Protein AF-A0A967Q7H3-F1 (afdb_monomer)

Mean predicted aligned error: 10.88 Å

Structure (mmCIF, N/CA/C/O backbone):
data_AF-A0A967Q7H3-F1
#
_entry.id   AF-A0A967Q7H3-F1
#
loop_
_atom_site.group_PDB
_atom_site.id
_atom_site.type_symbol
_atom_site.label_atom_id
_atom_site.label_alt_id
_atom_site.label_comp_id
_atom_site.label_asym_id
_atom_site.label_entity_id
_atom_site.label_seq_id
_atom_site.pdbx_PDB_ins_code
_atom_site.Cartn_x
_atom_site.Cartn_y
_atom_si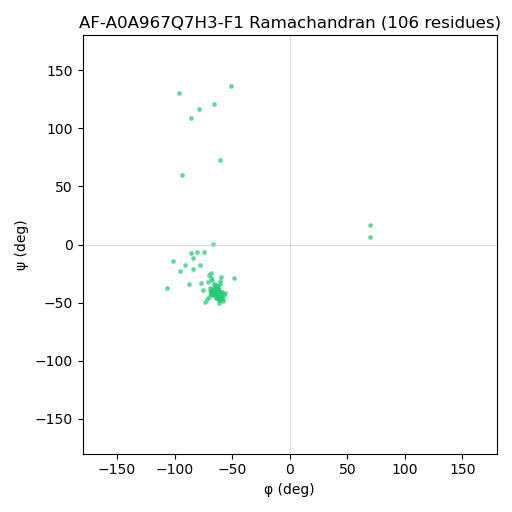te.Cartn_z
_atom_site.occupancy
_atom_site.B_iso_or_equiv
_atom_site.auth_seq_id
_atom_site.auth_comp_id
_atom_site.auth_asym_id
_atom_site.auth_atom_id
_atom_site.pdbx_PDB_model_num
ATOM 1 N N . TYR A 1 1 ? -19.308 -6.587 5.147 1.00 49.44 1 TYR A N 1
ATOM 2 C CA . TYR A 1 1 ? -18.570 -7.063 3.959 1.00 49.44 1 TYR A CA 1
ATOM 3 C C . TYR A 1 1 ? -19.227 -6.717 2.619 1.00 49.44 1 TYR A C 1
ATOM 5 O O . TYR A 1 1 ? -18.498 -6.640 1.646 1.00 49.44 1 TYR A O 1
ATOM 13 N N . LEU A 1 2 ? -20.539 -6.430 2.539 1.00 56.06 2 LEU A N 1
ATOM 14 C CA . LEU A 1 2 ? -21.186 -5.984 1.286 1.00 56.06 2 LEU A CA 1
ATOM 15 C C . LEU A 1 2 ? -20.918 -4.506 0.926 1.00 56.06 2 LEU A C 1
ATOM 17 O O . LEU A 1 2 ? -20.819 -4.150 -0.239 1.00 56.06 2 LEU A O 1
ATOM 21 N N . LEU A 1 3 ? -20.781 -3.647 1.940 1.00 61.41 3 LEU A N 1
ATOM 22 C CA . LEU A 1 3 ? -20.660 -2.189 1.795 1.00 61.41 3 LEU A CA 1
ATOM 23 C C . LEU A 1 3 ? -19.484 -1.734 0.894 1.00 61.41 3 LEU A C 1
ATOM 25 O O . LEU A 1 3 ? -19.709 -0.898 0.024 1.00 61.41 3 LEU A O 1
ATOM 29 N N . PRO A 1 4 ? -18.267 -2.313 1.000 1.00 55.62 4 PRO A N 1
ATOM 30 C CA . PRO A 1 4 ? -17.151 -1.975 0.110 1.00 55.62 4 PRO A CA 1
ATOM 31 C C . PRO A 1 4 ? -17.405 -2.368 -1.350 1.00 55.62 4 PRO A C 1
ATOM 33 O O . PRO A 1 4 ? -16.995 -1.652 -2.255 1.00 55.62 4 PRO A O 1
ATOM 36 N N . ILE A 1 5 ? -18.106 -3.485 -1.577 1.00 64.44 5 ILE A N 1
ATOM 37 C CA . ILE A 1 5 ? -18.454 -3.976 -2.916 1.00 64.44 5 ILE A CA 1
ATOM 38 C C . ILE A 1 5 ? -19.450 -3.015 -3.571 1.00 64.44 5 ILE A C 1
ATOM 40 O O . ILE A 1 5 ? -19.268 -2.637 -4.721 1.00 64.44 5 ILE A O 1
ATOM 44 N N . VAL A 1 6 ? -20.454 -2.552 -2.820 1.00 67.38 6 VAL A N 1
ATOM 45 C CA . VAL A 1 6 ? -21.443 -1.577 -3.307 1.00 67.38 6 VAL A CA 1
ATOM 46 C C . VAL A 1 6 ? -20.791 -0.228 -3.636 1.00 67.38 6 VAL A C 1
ATOM 48 O O . VAL A 1 6 ? -21.105 0.345 -4.673 1.00 67.38 6 VAL A O 1
ATOM 51 N N . VAL A 1 7 ? -19.844 0.254 -2.822 1.00 60.97 7 VAL A N 1
ATOM 52 C CA . VAL A 1 7 ? -19.104 1.505 -3.098 1.00 60.97 7 VAL A CA 1
ATOM 53 C C . VAL A 1 7 ? -18.180 1.368 -4.313 1.00 60.97 7 VAL A C 1
ATOM 55 O O . VAL A 1 7 ? -18.160 2.256 -5.159 1.00 60.97 7 VAL A O 1
ATOM 58 N N . LEU A 1 8 ? -17.457 0.250 -4.446 1.00 62.62 8 LEU A N 1
ATOM 59 C CA . LEU A 1 8 ? -16.620 -0.036 -5.620 1.00 62.62 8 LEU A CA 1
ATOM 60 C C . LEU A 1 8 ? -17.443 -0.050 -6.911 1.00 62.62 8 LEU A C 1
ATOM 62 O O . LEU A 1 8 ? -17.063 0.578 -7.896 1.00 62.62 8 LEU A O 1
ATOM 66 N N . ILE A 1 9 ? -18.590 -0.731 -6.880 1.00 64.56 9 ILE A N 1
ATOM 67 C CA . ILE A 1 9 ? -19.542 -0.801 -7.990 1.00 64.56 9 ILE A CA 1
ATOM 68 C C . ILE A 1 9 ? -20.102 0.598 -8.287 1.00 64.56 9 ILE A C 1
ATOM 70 O O . ILE A 1 9 ? -20.113 0.995 -9.445 1.00 64.56 9 ILE A O 1
ATOM 74 N N . TRP A 1 10 ? -20.475 1.395 -7.281 1.00 65.19 10 TRP A N 1
ATOM 75 C CA . TRP A 1 10 ? -20.992 2.757 -7.482 1.00 65.19 10 TRP A CA 1
ATOM 76 C C . TRP A 1 10 ? -19.942 3.756 -7.992 1.00 65.19 10 TRP A C 1
ATOM 78 O O . TRP A 1 10 ? -20.289 4.695 -8.697 1.00 65.19 10 TRP A O 1
ATOM 88 N N . CYS A 1 11 ? -18.657 3.575 -7.686 1.00 57.78 11 CYS A N 1
ATOM 89 C CA . CYS A 1 11 ? -17.594 4.403 -8.267 1.00 57.78 11 CYS A CA 1
ATOM 90 C C . CYS A 1 11 ? -17.223 4.003 -9.708 1.00 57.78 11 CYS A C 1
ATOM 92 O O . CYS A 1 11 ? -16.586 4.800 -10.394 1.00 57.78 11 CYS A O 1
ATOM 94 N N . ILE A 1 12 ? -17.578 2.796 -10.168 1.00 56.16 12 ILE A N 1
ATOM 95 C CA . ILE A 1 12 ? -17.201 2.264 -11.494 1.00 56.16 12 ILE A CA 1
ATOM 96 C C . ILE A 1 12 ? -18.365 2.227 -12.497 1.00 56.16 12 ILE A C 1
ATOM 98 O O . ILE A 1 12 ? -18.139 2.467 -13.678 1.00 56.16 12 ILE A O 1
ATOM 102 N N . LEU A 1 13 ? -19.589 1.912 -12.067 1.00 60.69 13 LEU A N 1
ATOM 103 C CA . LEU A 1 13 ? -20.726 1.643 -12.962 1.00 60.69 13 LEU A CA 1
ATOM 104 C C . LEU A 1 13 ? -21.572 2.851 -13.412 1.00 60.69 13 LEU A C 1
ATOM 106 O O . LEU A 1 13 ? -22.065 2.785 -14.536 1.00 60.69 13 LEU A O 1
ATOM 110 N N . PRO A 1 14 ? -21.798 3.920 -12.623 1.00 53.72 14 PRO A N 1
ATOM 111 C CA . PRO A 1 14 ? -22.752 4.961 -13.004 1.00 53.72 14 PRO A CA 1
ATOM 112 C C . PRO A 1 14 ? -22.137 6.240 -13.583 1.00 53.72 14 PRO A C 1
ATOM 114 O O . PRO A 1 14 ? -22.896 7.031 -14.132 1.00 53.72 14 PRO A O 1
ATOM 117 N N . THR A 1 15 ? -20.827 6.495 -13.468 1.00 54.47 15 THR A N 1
ATOM 118 C CA . THR A 1 15 ? -20.262 7.795 -13.879 1.00 54.47 15 THR A CA 1
ATOM 119 C C . THR A 1 15 ? -19.932 7.794 -15.380 1.00 54.47 15 THR A C 1
ATOM 121 O O . THR A 1 15 ? -18.979 7.128 -15.781 1.00 54.47 15 THR A O 1
ATOM 124 N N . PRO A 1 16 ? -20.676 8.525 -16.236 1.00 52.16 16 PRO A N 1
ATOM 125 C CA . PRO A 1 16 ? -20.481 8.534 -17.693 1.00 52.16 16 PRO A CA 1
ATOM 126 C C . PRO A 1 16 ? -19.238 9.326 -18.127 1.00 52.16 16 PRO A C 1
ATOM 128 O O . PRO A 1 16 ? -18.874 9.337 -19.301 1.00 52.16 16 PRO A O 1
ATOM 131 N N . GLU A 1 17 ? -18.580 9.999 -17.185 1.00 52.25 17 GLU A N 1
ATOM 132 C CA . GLU A 1 17 ? -17.320 10.696 -17.393 1.00 52.25 17 GLU A CA 1
ATOM 133 C C . GLU A 1 17 ? -16.181 9.775 -16.966 1.00 52.25 17 GLU A C 1
ATOM 135 O O . GLU A 1 17 ? -16.223 9.194 -15.883 1.00 52.25 17 GLU A O 1
ATOM 140 N N . ARG A 1 18 ? -15.173 9.614 -17.830 1.00 54.47 18 ARG A N 1
ATOM 141 C CA . ARG A 1 18 ? -14.001 8.744 -17.639 1.00 54.47 18 ARG A CA 1
ATOM 142 C C . ARG A 1 18 ? -13.177 9.135 -16.402 1.00 54.47 18 ARG A C 1
ATOM 144 O O . ARG A 1 18 ? -12.074 9.663 -16.530 1.00 54.47 18 ARG A O 1
ATOM 151 N N . LEU A 1 19 ? -13.668 8.869 -15.198 1.00 53.88 19 LEU A N 1
ATOM 152 C CA . LEU A 1 19 ? -12.850 8.954 -13.999 1.00 53.88 19 LEU A CA 1
ATOM 153 C C . LEU A 1 19 ? -11.781 7.867 -14.104 1.00 53.88 19 LEU A C 1
ATOM 155 O O . LEU A 1 19 ? -12.077 6.687 -14.286 1.00 53.88 19 LEU A O 1
ATOM 159 N N . SER A 1 20 ? -10.522 8.300 -14.074 1.00 64.81 20 SER A N 1
ATOM 160 C CA . SER A 1 20 ? -9.360 7.422 -14.182 1.00 64.81 20 SER A CA 1
ATOM 161 C C . SER A 1 20 ? -9.480 6.263 -13.182 1.00 64.81 20 SER A C 1
ATOM 163 O O . SER A 1 20 ? -9.793 6.519 -12.016 1.00 64.81 20 SER A O 1
ATOM 165 N N . PRO A 1 21 ? -9.174 5.012 -13.578 1.00 68.38 21 PRO A N 1
ATOM 166 C CA . PRO A 1 21 ? -9.172 3.853 -12.679 1.00 68.38 21 PRO A CA 1
ATOM 167 C C . PRO A 1 21 ? -8.416 4.093 -11.360 1.00 68.38 21 PRO A C 1
ATOM 169 O O . PRO A 1 21 ? -8.771 3.537 -10.321 1.00 68.38 21 PRO A O 1
ATOM 172 N N . ALA A 1 22 ? -7.406 4.971 -11.384 1.00 72.56 22 ALA A N 1
ATOM 173 C CA . ALA A 1 22 ? -6.640 5.376 -10.211 1.00 72.56 22 ALA A CA 1
ATOM 174 C C . ALA A 1 22 ? -7.475 6.134 -9.156 1.00 72.56 22 ALA A C 1
ATOM 176 O O . ALA A 1 22 ? -7.302 5.902 -7.960 1.00 72.56 22 ALA A O 1
ATOM 177 N N . LEU A 1 23 ? -8.403 7.005 -9.575 1.00 75.44 23 LEU A N 1
ATOM 178 C CA . LEU A 1 23 ? -9.274 7.758 -8.660 1.00 75.44 23 LEU A CA 1
ATOM 179 C C . LEU A 1 23 ? -10.255 6.832 -7.931 1.00 75.44 23 LEU A C 1
ATOM 181 O O . LEU A 1 23 ? -10.478 6.995 -6.732 1.00 75.44 23 LEU A O 1
ATOM 185 N N . SER A 1 24 ? -10.790 5.824 -8.620 1.00 74.75 24 SER A N 1
ATOM 186 C CA . SER A 1 24 ? -11.698 4.842 -8.016 1.00 74.75 24 SER A CA 1
ATOM 187 C C . SER A 1 24 ? -10.984 3.950 -6.997 1.00 74.75 24 SER A C 1
ATOM 189 O O . SER A 1 24 ? -11.526 3.690 -5.922 1.00 74.75 24 SER A O 1
ATOM 191 N N . ALA A 1 25 ? -9.745 3.535 -7.286 1.00 77.81 25 ALA A N 1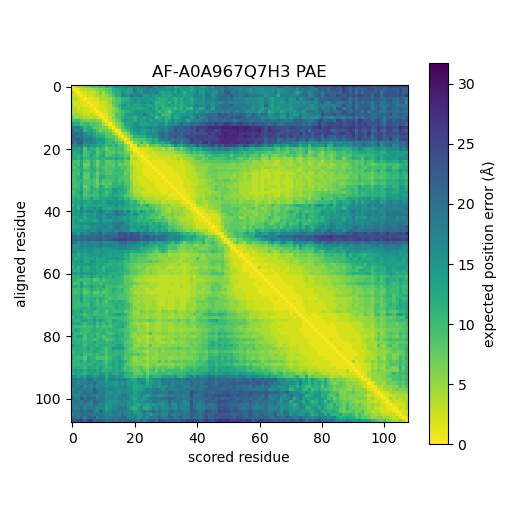
ATOM 192 C CA . ALA A 1 25 ? -8.926 2.774 -6.342 1.00 77.81 25 ALA A CA 1
ATOM 193 C C . ALA A 1 25 ? -8.610 3.579 -5.066 1.00 77.81 25 ALA A C 1
ATOM 195 O O . ALA A 1 25 ? -8.700 3.041 -3.960 1.00 77.81 25 ALA A O 1
ATOM 196 N N . PHE A 1 26 ? -8.308 4.875 -5.205 1.00 78.88 26 PHE A N 1
ATOM 197 C CA . PHE A 1 26 ? -8.072 5.770 -4.069 1.00 78.88 26 PHE A CA 1
ATOM 198 C C . PHE A 1 26 ? -9.306 5.894 -3.162 1.00 78.88 26 PHE A C 1
ATOM 200 O O . PHE A 1 26 ? -9.212 5.679 -1.950 1.00 78.88 26 PHE A O 1
ATOM 207 N N . TRP A 1 27 ? -10.478 6.179 -3.739 1.00 77.06 27 TRP A N 1
ATOM 208 C CA . TRP A 1 27 ? -11.720 6.290 -2.969 1.00 77.06 27 TRP A CA 1
ATOM 209 C C . TRP A 1 27 ? -12.107 4.972 -2.295 1.00 77.06 27 TRP A C 1
ATOM 211 O O . TRP A 1 27 ? -12.494 4.974 -1.126 1.00 77.06 27 TRP A O 1
ATOM 221 N N . ALA A 1 28 ? -11.940 3.837 -2.975 1.00 77.81 28 ALA A N 1
ATOM 222 C CA . ALA A 1 28 ? -12.197 2.527 -2.385 1.00 77.81 28 ALA A CA 1
ATOM 223 C C . ALA A 1 28 ? -11.291 2.235 -1.175 1.00 77.81 28 ALA A C 1
ATOM 225 O O . ALA A 1 28 ? -11.779 1.750 -0.151 1.00 77.81 28 ALA A O 1
ATOM 226 N N . ALA A 1 29 ? -9.998 2.571 -1.252 1.00 82.12 29 ALA A N 1
ATOM 227 C CA . ALA A 1 29 ? -9.057 2.410 -0.141 1.00 82.12 29 ALA A CA 1
ATOM 228 C C . ALA A 1 29 ? -9.399 3.320 1.054 1.00 82.12 29 ALA A C 1
ATOM 230 O O . ALA A 1 29 ? -9.354 2.875 2.207 1.00 82.12 29 ALA A O 1
ATOM 231 N N . MET A 1 30 ? -9.805 4.567 0.789 1.00 82.81 30 MET A N 1
ATOM 232 C CA . MET A 1 30 ? -10.302 5.502 1.807 1.00 82.81 30 MET A CA 1
ATOM 233 C C . MET A 1 30 ? -11.548 4.958 2.516 1.00 82.81 30 MET A C 1
ATOM 235 O O . MET A 1 30 ? -11.591 4.910 3.747 1.00 82.81 30 MET A O 1
ATOM 239 N N . PHE A 1 31 ? -12.535 4.468 1.761 1.00 80.12 31 PHE A N 1
ATOM 240 C CA . PHE A 1 31 ? -13.736 3.855 2.333 1.00 80.12 31 PHE A CA 1
ATOM 241 C C . PHE A 1 31 ? -13.426 2.578 3.118 1.00 80.12 31 PHE A C 1
ATOM 243 O O . PHE A 1 31 ? -13.970 2.389 4.206 1.00 80.12 31 PHE A O 1
ATOM 250 N N . MET A 1 32 ? -12.538 1.710 2.620 1.00 78.31 32 MET A N 1
ATOM 251 C CA . MET A 1 32 ? -12.106 0.525 3.368 1.00 78.31 32 MET A CA 1
ATOM 252 C C . MET A 1 32 ? -11.415 0.894 4.681 1.00 78.31 32 MET A C 1
ATOM 254 O O . MET A 1 32 ? -11.691 0.264 5.701 1.00 78.31 32 MET A O 1
ATOM 258 N N . SER A 1 33 ? -10.576 1.930 4.676 1.00 83.50 33 SER A N 1
ATOM 259 C CA . SER A 1 33 ? -9.909 2.424 5.885 1.00 83.50 33 SER A CA 1
ATOM 260 C C . SER A 1 33 ? -10.920 2.953 6.902 1.00 83.50 33 SER A C 1
ATOM 262 O O . SER A 1 33 ? -10.890 2.561 8.067 1.00 83.50 33 SER A O 1
ATOM 264 N N . PHE A 1 34 ? -11.884 3.760 6.452 1.00 82.81 34 PHE A N 1
ATOM 265 C CA . PHE A 1 34 ? -12.964 4.266 7.299 1.00 82.81 34 PHE A CA 1
ATOM 266 C C . PHE A 1 34 ? -13.819 3.138 7.895 1.00 82.81 34 PHE A C 1
ATOM 268 O O . PHE A 1 34 ? -14.127 3.132 9.089 1.00 82.81 34 PHE A O 1
ATOM 275 N N . VAL A 1 35 ? -14.172 2.144 7.080 1.00 79.69 35 VAL A N 1
ATOM 276 C CA . VAL A 1 35 ? -14.936 0.977 7.527 1.00 79.69 35 VAL A CA 1
ATOM 277 C C . VAL A 1 35 ? -14.142 0.155 8.545 1.00 79.69 35 VAL A C 1
ATOM 279 O O . VAL A 1 35 ? -14.711 -0.221 9.565 1.00 79.69 35 VAL A O 1
ATOM 282 N N . ALA A 1 36 ? -12.853 -0.101 8.317 1.00 80.19 36 ALA A N 1
ATOM 283 C CA . ALA A 1 36 ? -12.010 -0.844 9.256 1.00 80.19 36 ALA A CA 1
ATOM 284 C C . ALA A 1 36 ? -11.931 -0.157 10.633 1.00 80.19 36 ALA A C 1
ATOM 286 O O . ALA A 1 36 ? -12.093 -0.817 11.657 1.00 80.19 36 ALA A O 1
ATOM 287 N N . LEU A 1 37 ? -11.791 1.173 10.653 1.00 77.88 37 LEU A N 1
ATOM 288 C CA . LEU A 1 37 ? -11.796 1.981 11.879 1.00 77.88 37 LEU A CA 1
ATOM 289 C C . LEU A 1 37 ? -13.155 1.969 12.601 1.00 77.88 37 LEU A C 1
ATOM 291 O O . LEU A 1 37 ? -13.209 1.996 13.828 1.00 77.88 37 LEU A O 1
ATOM 295 N N . THR A 1 38 ? -14.259 1.901 11.854 1.00 73.69 38 THR A N 1
ATOM 296 C CA . THR A 1 38 ? -15.621 2.017 12.409 1.00 73.69 38 THR A CA 1
ATOM 297 C C . THR A 1 38 ? -16.237 0.661 12.800 1.00 73.69 38 THR A C 1
ATOM 299 O O . THR A 1 38 ? -17.190 0.607 13.578 1.00 73.69 38 THR A O 1
ATOM 302 N N . GLN A 1 39 ? -15.704 -0.461 12.303 1.00 70.50 39 GLN A N 1
ATOM 303 C CA . GLN A 1 39 ? -16.275 -1.802 12.511 1.00 70.50 39 GLN A CA 1
ATOM 304 C C . GLN A 1 39 ? -16.329 -2.246 13.980 1.00 70.50 39 GLN A C 1
ATOM 306 O O . GLN A 1 39 ? -17.328 -2.831 14.402 1.00 70.50 39 GLN A O 1
ATOM 311 N N . HIS A 1 40 ? -15.272 -1.986 14.747 1.00 71.19 40 HIS A N 1
A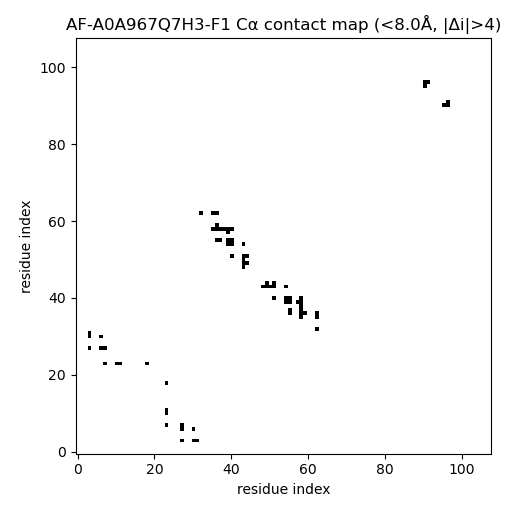TOM 312 C CA . HIS A 1 40 ? -15.190 -2.333 16.170 1.00 71.19 40 HIS A CA 1
ATOM 313 C C . HIS A 1 40 ? -16.050 -1.447 17.076 1.00 71.19 40 HIS A C 1
ATOM 315 O O . HIS A 1 40 ? -16.847 -2.006 17.832 1.00 71.19 40 HIS A O 1
ATOM 321 N N . PRO A 1 41 ? -16.004 -0.101 16.981 1.00 64.38 41 PRO A N 1
ATOM 322 C CA . PRO A 1 41 ? -16.852 0.749 17.816 1.00 64.38 41 PRO A CA 1
ATOM 323 C C . PRO A 1 41 ? -18.348 0.545 17.538 1.00 64.38 41 PRO A C 1
ATOM 325 O O . PRO A 1 41 ? -19.144 0.558 18.474 1.00 64.38 41 PRO A O 1
ATOM 328 N N . LEU A 1 42 ? -18.745 0.277 16.286 1.00 68.25 42 LEU A N 1
ATOM 329 C CA . LEU A 1 42 ? -20.148 0.012 15.951 1.00 68.25 42 LEU A CA 1
ATOM 330 C C . LEU A 1 42 ? -20.638 -1.335 16.513 1.00 68.25 42 LEU A C 1
ATOM 332 O O . LEU A 1 42 ? -21.771 -1.429 16.982 1.00 68.25 42 LEU A O 1
ATOM 336 N N . LYS A 1 43 ? -19.785 -2.371 16.517 1.00 67.81 43 LYS A N 1
ATOM 337 C CA . LYS A 1 43 ? -20.098 -3.657 17.166 1.00 67.81 43 LYS A CA 1
ATOM 338 C C . LYS A 1 43 ? -20.178 -3.533 18.687 1.00 67.81 43 LYS A C 1
ATOM 340 O O . LYS A 1 43 ? -21.072 -4.141 19.266 1.00 67.81 43 LYS A O 1
ATOM 345 N N . ALA A 1 44 ? -19.294 -2.755 19.312 1.00 67.50 44 ALA A N 1
ATOM 346 C CA . ALA A 1 44 ? -19.319 -2.508 20.756 1.00 67.50 44 ALA A CA 1
ATOM 347 C C . ALA A 1 44 ? -20.607 -1.780 21.184 1.00 67.50 44 ALA A C 1
ATOM 349 O O . ALA A 1 44 ? -21.275 -2.206 22.125 1.00 67.50 44 ALA A O 1
ATOM 350 N N . LEU A 1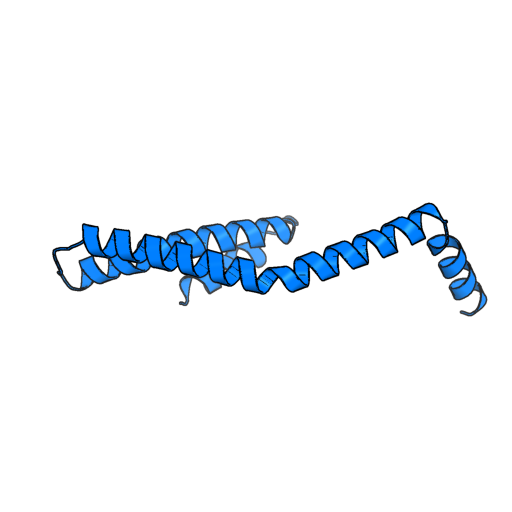 45 ? -21.028 -0.766 20.413 1.00 66.50 45 LEU A N 1
ATOM 351 C CA . LEU A 1 45 ? -22.310 -0.069 20.595 1.00 66.50 45 LEU A CA 1
ATOM 352 C C . LEU A 1 45 ? -23.519 -1.005 20.455 1.00 66.50 45 LEU A C 1
ATOM 354 O O . LEU A 1 45 ? -24.427 -0.954 21.278 1.00 66.50 45 LEU A O 1
ATOM 358 N N . LEU A 1 46 ? -23.526 -1.884 19.446 1.00 65.50 46 LEU A N 1
ATOM 359 C CA . LEU A 1 46 ? -24.607 -2.856 19.229 1.00 65.50 46 LEU A CA 1
ATOM 360 C C . LEU A 1 46 ? -24.641 -3.977 20.282 1.00 65.50 46 LEU A C 1
ATOM 362 O O . LEU A 1 46 ? -25.703 -4.549 20.518 1.00 65.50 46 LEU A O 1
ATOM 366 N N . ARG A 1 47 ? -23.502 -4.298 20.911 1.00 70.94 47 ARG A N 1
ATOM 367 C CA . ARG A 1 47 ? -23.414 -5.258 22.026 1.00 70.94 47 ARG A CA 1
ATOM 368 C C . ARG A 1 47 ? -23.736 -4.653 23.393 1.00 70.94 47 ARG A C 1
ATOM 370 O O . ARG A 1 47 ? -23.909 -5.413 24.339 1.00 70.94 47 ARG A O 1
ATOM 377 N N . GLY A 1 48 ? -23.829 -3.327 23.506 1.00 64.44 48 GLY A N 1
ATOM 378 C CA . GLY A 1 48 ? -24.044 -2.650 24.787 1.00 64.44 48 GLY A CA 1
ATOM 379 C C . GLY A 1 48 ? -22.840 -2.722 25.735 1.00 64.44 48 GLY A C 1
ATOM 380 O O . GLY A 1 48 ? -22.990 -2.483 26.931 1.00 64.44 48 GLY A O 1
ATOM 381 N N . GLU A 1 49 ? -21.648 -3.048 25.225 1.00 61.53 49 GLU A N 1
ATOM 382 C CA . GLU A 1 49 ? -20.409 -3.038 26.005 1.00 61.53 49 GLU A CA 1
ATOM 383 C C . GLU A 1 49 ? -19.928 -1.584 26.136 1.00 61.53 49 GLU A C 1
ATOM 385 O O . GLU A 1 49 ? -19.623 -0.919 25.147 1.00 61.53 49 GLU A O 1
ATOM 390 N N . GLY A 1 50 ? -19.880 -1.063 27.365 1.00 61.31 50 GLY A N 1
ATOM 391 C CA . GLY A 1 50 ? -19.547 0.340 27.657 1.00 61.31 50 GLY A CA 1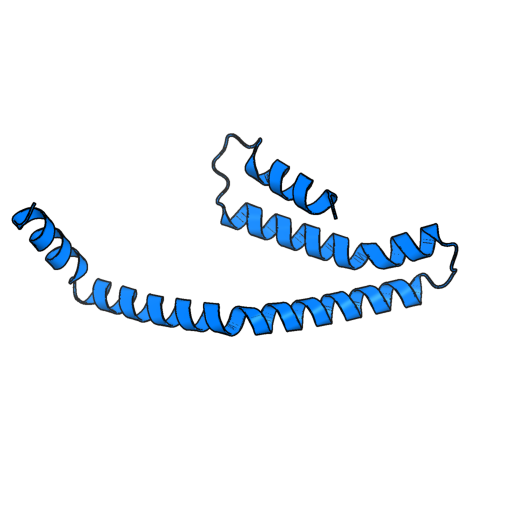
ATOM 392 C C . GLY A 1 50 ? -18.104 0.762 27.341 1.00 61.31 50 GLY A C 1
ATOM 393 O O . GLY A 1 50 ? -17.759 1.925 27.549 1.00 61.31 50 GLY A O 1
ATOM 394 N N . ASP A 1 51 ? -17.259 -0.138 26.829 1.00 71.31 51 ASP A N 1
ATOM 395 C CA . ASP A 1 51 ? -15.856 0.143 26.507 1.00 71.31 51 ASP A CA 1
ATOM 396 C C . ASP A 1 51 ? -15.649 0.566 25.041 1.00 71.31 51 ASP A C 1
ATOM 398 O O . ASP A 1 51 ? -14.915 -0.033 24.252 1.00 71.31 51 ASP A O 1
ATOM 402 N N . LEU A 1 52 ? -16.310 1.663 24.669 1.00 69.62 52 LEU A N 1
ATOM 403 C CA . LEU A 1 52 ? -16.153 2.299 23.357 1.00 69.62 52 LEU A CA 1
ATOM 404 C C . LEU A 1 52 ? -14.715 2.768 23.095 1.00 69.62 52 LEU A C 1
ATOM 406 O O . LEU A 1 52 ? -14.264 2.779 21.948 1.00 69.62 52 LEU A O 1
ATOM 410 N N . ARG A 1 53 ? -13.986 3.152 24.152 1.00 74.38 53 ARG A N 1
ATOM 411 C CA . ARG A 1 53 ? -12.588 3.587 24.045 1.00 74.38 53 ARG A CA 1
ATOM 412 C C . ARG A 1 53 ? -11.658 2.414 23.746 1.00 74.38 53 ARG A C 1
ATOM 414 O O . ARG A 1 53 ? -10.846 2.543 22.829 1.00 74.38 53 ARG A O 1
ATOM 421 N N . GLY A 1 54 ? -11.788 1.292 24.454 1.00 77.62 54 GLY A N 1
ATOM 422 C CA . GLY A 1 54 ? -11.003 0.085 24.188 1.00 77.62 54 GLY A CA 1
ATOM 423 C C . GLY A 1 54 ? -11.233 -0.451 22.776 1.00 77.62 54 GLY A C 1
ATOM 424 O O . GLY A 1 54 ? -10.270 -0.694 22.046 1.00 77.62 54 GLY A O 1
ATOM 425 N N . ALA A 1 55 ? -12.494 -0.503 22.334 1.00 75.69 55 ALA A N 1
ATOM 426 C CA . ALA A 1 55 ? -12.850 -0.943 20.984 1.00 75.69 55 ALA A CA 1
ATOM 427 C C . ALA A 1 55 ? -12.272 -0.040 19.875 1.00 75.69 55 ALA A C 1
ATOM 429 O O . ALA A 1 55 ? -11.862 -0.531 18.821 1.00 75.69 55 ALA A O 1
ATOM 430 N N . PHE A 1 56 ? -12.201 1.278 20.100 1.00 77.31 56 PHE A N 1
ATOM 431 C CA . PHE A 1 56 ? -11.597 2.205 19.138 1.00 77.31 56 PHE A CA 1
ATOM 432 C C . PHE A 1 56 ? -10.074 2.035 19.049 1.00 77.31 56 PHE A C 1
ATOM 434 O O . PHE A 1 56 ? -9.528 1.954 17.949 1.00 77.31 56 PHE A O 1
ATOM 441 N N . VAL A 1 57 ? -9.383 1.927 20.190 1.00 80.81 57 VAL A N 1
ATOM 442 C CA . VAL A 1 57 ? -7.925 1.703 20.225 1.00 80.81 57 VAL A CA 1
ATOM 443 C C . VAL A 1 57 ? -7.564 0.365 19.579 1.00 80.81 57 VAL A C 1
ATOM 445 O O . VAL A 1 57 ? -6.618 0.300 18.792 1.00 80.81 57 VAL A O 1
ATOM 448 N N . GLN A 1 58 ? -8.352 -0.679 19.843 1.00 82.19 58 GLN A N 1
ATOM 449 C CA . GLN A 1 58 ? -8.190 -1.975 19.192 1.00 82.19 58 GLN A CA 1
ATOM 450 C C . GLN A 1 58 ? -8.386 -1.869 17.673 1.00 82.19 58 GLN A C 1
ATOM 452 O O . GLN A 1 58 ? -7.545 -2.352 16.917 1.00 82.19 58 GLN A O 1
ATOM 457 N N . GLY A 1 59 ? -9.435 -1.177 17.215 1.00 81.94 59 GLY A N 1
ATOM 458 C CA . GLY A 1 59 ? -9.685 -0.974 15.787 1.00 81.94 59 GLY A CA 1
ATOM 459 C C . GLY A 1 59 ? -8.554 -0.234 15.066 1.00 81.94 59 GLY A C 1
ATOM 460 O O . GLY A 1 59 ? -8.158 -0.637 13.972 1.00 81.94 59 GLY A O 1
ATOM 461 N N . VAL A 1 60 ? -7.971 0.795 15.691 1.00 83.88 60 VAL A N 1
ATOM 462 C CA . VAL A 1 60 ? -6.794 1.504 15.151 1.00 83.88 60 VAL A CA 1
ATOM 463 C C . VAL A 1 60 ? -5.565 0.587 15.104 1.00 83.88 60 VAL A C 1
ATOM 465 O O . VAL A 1 60 ? -4.836 0.587 14.109 1.00 83.88 60 VAL A O 1
ATOM 468 N N . GLY A 1 61 ? -5.337 -0.215 16.149 1.00 86.69 61 GLY A N 1
ATOM 469 C CA . GLY A 1 61 ? -4.222 -1.166 16.208 1.00 86.69 61 GLY A CA 1
ATOM 470 C C . GLY A 1 61 ? -4.308 -2.257 15.136 1.00 86.69 61 GLY A C 1
ATOM 471 O O . GLY A 1 61 ? -3.313 -2.565 14.472 1.00 86.69 61 GLY A O 1
ATOM 472 N N . GLU A 1 62 ? -5.505 -2.796 14.913 1.00 86.62 62 GLU A N 1
ATOM 473 C CA . GLU A 1 62 ? -5.766 -3.783 13.863 1.00 86.62 62 GLU A CA 1
ATOM 474 C C . GLU A 1 62 ? -5.651 -3.174 12.462 1.00 86.62 62 GLU A C 1
ATOM 476 O O . GLU A 1 62 ? -5.029 -3.777 11.586 1.00 86.62 62 GLU A O 1
ATOM 481 N N . TRP A 1 63 ? -6.164 -1.958 12.247 1.00 87.62 63 TRP A N 1
ATOM 482 C CA . TRP A 1 63 ? -6.006 -1.244 10.976 1.00 87.62 63 TRP A CA 1
ATOM 483 C C . TRP A 1 63 ? -4.531 -0.965 10.652 1.00 87.62 63 TRP A C 1
ATOM 485 O O . TRP A 1 63 ? -4.085 -1.236 9.536 1.00 87.62 63 TRP A O 1
ATOM 495 N N . SER A 1 64 ? -3.751 -0.502 11.634 1.00 90.06 64 SER A N 1
ATOM 496 C CA . SER A 1 64 ? -2.308 -0.268 11.480 1.00 90.06 64 SER A CA 1
ATOM 497 C C . SER A 1 64 ? -1.558 -1.564 11.150 1.00 90.06 64 SER A C 1
ATOM 499 O O . SER A 1 64 ? -0.793 -1.625 10.185 1.00 90.06 64 SER A O 1
ATOM 501 N N . THR A 1 65 ? -1.844 -2.644 11.881 1.00 91.19 65 THR A N 1
ATOM 502 C CA . THR A 1 65 ? -1.255 -3.969 11.624 1.00 91.19 65 THR A CA 1
ATOM 503 C C . THR A 1 65 ? -1.631 -4.492 10.234 1.00 91.19 65 THR A C 1
ATOM 505 O O . THR A 1 65 ? -0.780 -5.021 9.512 1.00 91.19 65 THR A O 1
ATOM 508 N N . GLY A 1 66 ? -2.883 -4.285 9.817 1.00 88.31 66 GLY A N 1
ATOM 509 C CA . GLY A 1 66 ? -3.371 -4.598 8.477 1.00 88.31 66 GLY A CA 1
ATOM 510 C C . GLY A 1 66 ? -2.626 -3.829 7.385 1.00 88.31 66 GLY A C 1
ATOM 511 O O . GLY A 1 66 ? -2.198 -4.433 6.401 1.00 88.31 66 GLY A O 1
ATOM 512 N N . MET A 1 67 ? -2.385 -2.529 7.576 1.00 90.88 67 MET A N 1
ATOM 513 C CA . MET A 1 67 ? -1.596 -1.721 6.639 1.00 90.88 67 MET A CA 1
ATOM 514 C C . MET A 1 67 ? -0.124 -2.133 6.577 1.00 90.88 67 MET A C 1
ATOM 516 O O . MET A 1 67 ? 0.452 -2.152 5.487 1.00 90.88 67 MET A O 1
ATOM 520 N N . ILE A 1 68 ? 0.490 -2.507 7.704 1.00 93.81 68 ILE A N 1
ATOM 521 C CA . ILE A 1 68 ? 1.864 -3.036 7.722 1.00 93.81 68 ILE A CA 1
ATOM 522 C C . ILE A 1 68 ? 1.935 -4.337 6.914 1.00 93.81 68 ILE A C 1
ATOM 524 O O . ILE A 1 68 ? 2.838 -4.507 6.092 1.00 93.81 68 ILE A O 1
ATOM 528 N N . SER A 1 69 ? 0.972 -5.240 7.109 1.00 93.38 69 SER A N 1
ATOM 529 C CA . SER A 1 69 ? 0.882 -6.490 6.348 1.00 93.38 69 SER A CA 1
ATOM 530 C C . SER A 1 69 ? 0.664 -6.235 4.851 1.00 93.38 69 SER A C 1
ATOM 532 O O . SER A 1 69 ? 1.377 -6.797 4.018 1.00 93.38 69 SER A O 1
ATOM 534 N N . GLY A 1 70 ? -0.245 -5.317 4.504 1.00 89.00 70 GLY A N 1
ATOM 535 C CA . GLY A 1 70 ? -0.486 -4.899 3.122 1.00 89.00 70 GLY A CA 1
ATOM 536 C C . GLY A 1 70 ? 0.768 -4.328 2.459 1.00 89.00 70 GLY A C 1
ATOM 537 O O . GLY A 1 70 ? 1.149 -4.764 1.375 1.00 89.00 70 GLY A O 1
ATOM 538 N N . SER A 1 71 ? 1.477 -3.435 3.154 1.00 92.31 71 SER A N 1
ATOM 539 C CA . SER A 1 71 ? 2.732 -2.849 2.664 1.00 92.31 71 SER A CA 1
ATOM 540 C C . SER A 1 71 ? 3.789 -3.921 2.412 1.00 92.31 71 SER A C 1
ATOM 542 O O . SER A 1 71 ? 4.426 -3.917 1.362 1.00 92.31 71 SER A O 1
ATOM 544 N N . ARG A 1 72 ? 3.936 -4.886 3.332 1.00 94.62 72 ARG A N 1
ATOM 545 C CA . ARG A 1 72 ? 4.866 -6.016 3.175 1.00 94.62 72 ARG A CA 1
ATOM 546 C C . ARG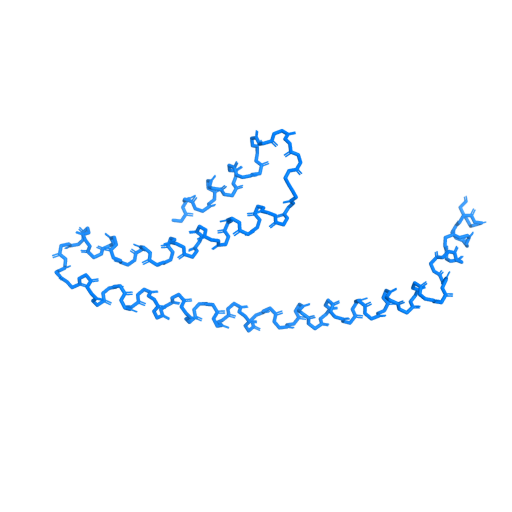 A 1 72 ? 4.520 -6.895 1.977 1.00 94.62 72 ARG A C 1
ATOM 548 O O . ARG A 1 72 ? 5.428 -7.336 1.279 1.00 94.62 72 ARG A O 1
ATOM 555 N N . ASN A 1 73 ? 3.233 -7.125 1.722 1.00 93.00 73 ASN A N 1
ATOM 556 C CA . ASN A 1 73 ? 2.787 -7.918 0.578 1.00 93.00 73 ASN A CA 1
ATOM 557 C C . ASN A 1 73 ? 3.083 -7.219 -0.765 1.00 93.00 73 ASN A C 1
ATOM 559 O O . ASN A 1 73 ? 3.384 -7.884 -1.750 1.00 93.00 73 ASN A O 1
ATOM 563 N N . MET A 1 74 ? 3.087 -5.882 -0.791 1.00 94.81 74 MET A N 1
ATOM 564 C CA . MET A 1 74 ? 3.318 -5.094 -2.008 1.00 94.81 74 MET A CA 1
ATOM 565 C C . MET A 1 74 ? 4.793 -4.828 -2.346 1.00 94.81 74 MET A C 1
ATOM 567 O O . MET A 1 74 ? 5.072 -4.329 -3.438 1.00 94.81 74 MET A O 1
ATOM 571 N N . ILE A 1 75 ? 5.747 -5.177 -1.473 1.00 94.69 75 ILE A N 1
ATOM 572 C CA . ILE A 1 75 ? 7.186 -4.963 -1.729 1.00 94.69 75 ILE A CA 1
ATOM 573 C C . ILE A 1 75 ? 7.618 -5.639 -3.040 1.00 94.69 75 ILE A C 1
ATOM 575 O O . ILE A 1 75 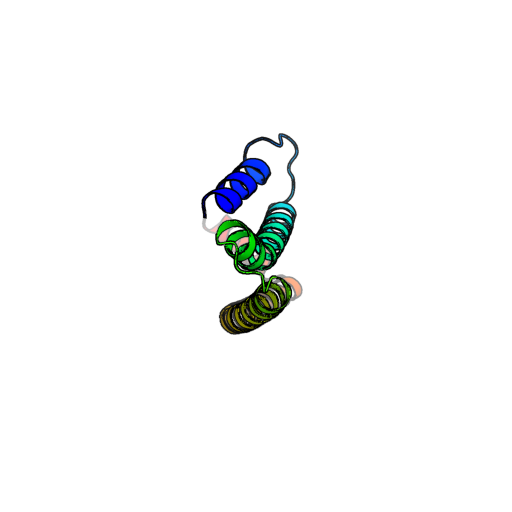? 8.341 -5.039 -3.833 1.00 94.69 75 ILE A O 1
ATOM 579 N N . SER A 1 76 ? 7.144 -6.858 -3.308 1.00 92.69 76 SER A N 1
ATOM 580 C CA . SER A 1 76 ? 7.488 -7.604 -4.528 1.00 92.69 76 SER A CA 1
ATOM 581 C C . SER A 1 76 ? 7.007 -6.902 -5.802 1.00 92.69 76 SER A C 1
ATOM 583 O O . SER A 1 76 ? 7.757 -6.798 -6.772 1.00 92.69 76 SER A O 1
ATOM 585 N N . ILE A 1 77 ? 5.787 -6.360 -5.784 1.00 93.88 77 ILE A N 1
ATOM 586 C CA . ILE A 1 77 ? 5.199 -5.617 -6.905 1.00 93.88 77 ILE A CA 1
ATOM 587 C C . ILE A 1 77 ? 5.959 -4.310 -7.125 1.00 93.88 77 ILE A C 1
ATOM 589 O O . ILE A 1 77 ? 6.246 -3.959 -8.269 1.00 93.88 77 ILE A O 1
ATOM 593 N N . ALA A 1 78 ? 6.328 -3.609 -6.049 1.00 93.06 78 ALA A N 1
ATOM 594 C CA . ALA A 1 78 ? 7.101 -2.374 -6.142 1.00 93.06 78 ALA A CA 1
ATOM 595 C C . ALA A 1 78 ? 8.467 -2.615 -6.806 1.00 93.06 78 ALA A C 1
ATOM 597 O O . ALA A 1 78 ? 8.840 -1.888 -7.728 1.00 93.06 78 ALA A O 1
ATOM 598 N N . VAL A 1 79 ? 9.174 -3.678 -6.404 1.00 95.94 79 VAL A N 1
ATOM 599 C CA . VAL A 1 79 ? 10.460 -4.062 -7.010 1.00 95.94 79 VAL A CA 1
ATOM 600 C C . VAL A 1 79 ? 10.288 -4.450 -8.481 1.00 95.94 79 VAL A C 1
ATOM 602 O O . VAL A 1 79 ? 11.036 -3.963 -9.328 1.00 95.94 79 VAL A O 1
ATOM 605 N N . ALA A 1 80 ? 9.283 -5.268 -8.811 1.00 96.38 80 ALA A N 1
ATOM 606 C CA . ALA A 1 80 ? 9.008 -5.667 -10.193 1.00 96.38 80 ALA A CA 1
ATOM 607 C C . ALA A 1 80 ? 8.655 -4.465 -11.087 1.00 96.38 80 ALA A C 1
ATOM 609 O O . ALA A 1 80 ? 9.157 -4.351 -12.205 1.00 96.38 80 ALA A O 1
ATOM 610 N N . THR A 1 81 ? 7.844 -3.535 -10.577 1.00 94.81 81 THR A N 1
ATOM 611 C CA . THR A 1 81 ? 7.452 -2.312 -11.293 1.00 94.81 81 THR A CA 1
ATOM 612 C C . THR A 1 81 ? 8.653 -1.393 -11.510 1.00 94.81 81 THR A C 1
ATOM 614 O O . THR A 1 81 ? 8.817 -0.845 -12.598 1.00 94.81 81 THR A O 1
ATOM 617 N N . GLY A 1 82 ? 9.534 -1.267 -10.512 1.00 96.12 82 GLY A N 1
ATOM 618 C CA . GLY A 1 82 ? 10.783 -0.516 -10.640 1.00 96.12 82 GLY A CA 1
ATOM 619 C C . GLY A 1 82 ? 11.713 -1.109 -11.700 1.00 96.12 82 GLY A C 1
ATOM 620 O O . GLY A 1 82 ? 12.204 -0.381 -12.562 1.00 96.12 82 GLY A O 1
ATOM 621 N N . ALA A 1 83 ? 11.897 -2.432 -11.695 1.00 96.50 83 ALA A N 1
ATOM 622 C CA . ALA A 1 83 ? 12.698 -3.125 -12.703 1.00 96.50 83 ALA A CA 1
ATOM 623 C C . ALA A 1 83 ? 12.122 -2.945 -14.118 1.00 96.50 83 ALA A C 1
ATOM 625 O O . ALA A 1 83 ? 12.855 -2.586 -15.039 1.00 96.50 83 ALA A O 1
ATOM 626 N N . ALA A 1 84 ? 10.806 -3.117 -14.284 1.00 95.12 84 ALA A N 1
ATOM 627 C CA . ALA A 1 84 ? 10.127 -2.867 -15.553 1.00 95.12 84 ALA A CA 1
ATOM 628 C C . ALA A 1 84 ? 10.303 -1.411 -16.017 1.00 95.12 84 ALA A C 1
ATOM 630 O O . ALA A 1 84 ? 10.580 -1.171 -17.190 1.00 95.12 84 ALA A O 1
ATOM 631 N N . GLY A 1 85 ? 10.219 -0.445 -15.097 1.00 94.81 85 GLY A N 1
ATOM 632 C CA . GLY A 1 85 ? 10.458 0.969 -15.382 1.00 94.81 85 GLY A CA 1
ATOM 633 C C . GLY A 1 85 ? 11.875 1.250 -15.888 1.00 94.81 85 GLY A C 1
ATOM 634 O O . GLY A 1 85 ? 12.032 1.994 -16.853 1.00 94.81 85 GLY A O 1
ATOM 635 N N . ILE A 1 86 ? 12.897 0.615 -15.301 1.00 94.69 86 ILE A N 1
ATOM 636 C CA . ILE A 1 86 ? 14.286 0.730 -15.777 1.00 94.69 86 ILE A CA 1
ATOM 637 C C . ILE A 1 86 ? 14.412 0.168 -17.198 1.00 94.69 86 ILE A C 1
ATOM 639 O O . ILE A 1 86 ? 14.986 0.831 -18.058 1.00 94.69 86 ILE A O 1
ATOM 643 N N . ILE A 1 87 ? 13.847 -1.013 -17.469 1.00 93.06 87 ILE A N 1
ATOM 644 C CA . ILE A 1 87 ? 13.900 -1.645 -18.799 1.00 93.06 87 ILE A CA 1
ATOM 645 C C . ILE A 1 87 ? 13.204 -0.769 -19.848 1.00 93.06 87 ILE A C 1
ATOM 647 O O . ILE A 1 87 ? 13.758 -0.503 -20.911 1.00 93.06 87 ILE A O 1
ATOM 651 N N . ILE A 1 88 ? 11.998 -0.283 -19.555 1.00 91.69 88 ILE A N 1
ATOM 652 C CA . ILE A 1 88 ? 11.246 0.569 -20.486 1.00 91.69 88 ILE A CA 1
ATOM 653 C C . ILE A 1 88 ? 11.971 1.907 -20.686 1.00 91.69 88 ILE A C 1
ATOM 655 O O . ILE A 1 88 ? 12.060 2.397 -21.811 1.00 91.69 88 ILE A O 1
ATOM 659 N N . GLY A 1 89 ? 12.548 2.471 -19.622 1.00 92.75 89 GLY A N 1
ATOM 660 C CA . GLY A 1 89 ? 13.339 3.697 -19.690 1.00 92.75 89 GLY A CA 1
ATOM 661 C C . GLY A 1 89 ? 14.561 3.561 -20.601 1.00 92.75 89 GLY A C 1
ATOM 662 O O . GLY A 1 89 ? 14.792 4.423 -21.448 1.00 92.75 89 GLY A O 1
ATOM 663 N N . THR A 1 90 ? 15.313 2.461 -20.495 1.00 90.62 90 THR A N 1
ATOM 664 C CA . THR A 1 90 ? 16.489 2.224 -21.350 1.00 90.62 90 THR A CA 1
ATOM 665 C C . THR A 1 90 ? 16.105 1.946 -22.804 1.00 90.62 90 THR A C 1
ATOM 667 O O . THR A 1 90 ? 16.739 2.490 -23.712 1.00 90.62 90 THR A O 1
ATOM 670 N N . VAL A 1 91 ? 15.037 1.179 -23.051 1.00 88.94 91 VAL A N 1
ATOM 671 C CA . VAL A 1 91 ? 14.487 0.934 -24.401 1.00 88.94 91 VAL A CA 1
ATOM 672 C C . VAL A 1 91 ? 13.995 2.231 -25.051 1.00 88.94 91 VAL A C 1
ATOM 674 O O . VAL A 1 91 ? 14.191 2.441 -26.250 1.00 88.94 91 VAL A O 1
ATOM 677 N N . SER A 1 92 ? 13.393 3.126 -24.267 1.00 87.81 92 SER A N 1
ATOM 678 C CA . SER A 1 92 ? 12.934 4.425 -24.758 1.00 87.81 92 SER A CA 1
ATOM 679 C C . SER A 1 92 ? 14.101 5.339 -25.133 1.00 87.81 92 SER A C 1
ATOM 681 O O . SER A 1 92 ? 14.046 5.984 -26.177 1.00 87.81 92 SER A O 1
ATOM 683 N N . LEU A 1 93 ? 15.161 5.391 -24.317 1.00 89.19 93 LEU A N 1
ATOM 684 C CA . LEU A 1 93 ? 16.333 6.242 -24.571 1.00 89.19 93 LEU A CA 1
ATOM 685 C C . LEU A 1 93 ? 17.192 5.751 -25.743 1.00 89.19 93 LEU A C 1
ATOM 687 O O . LEU A 1 93 ? 17.781 6.558 -26.453 1.00 89.19 93 LEU A O 1
ATOM 691 N N . THR A 1 94 ? 17.255 4.438 -25.964 1.00 85.75 94 THR A N 1
ATOM 692 C CA . THR A 1 94 ? 17.992 3.841 -27.091 1.00 85.75 94 THR A CA 1
ATOM 693 C C . THR A 1 94 ? 17.222 3.886 -28.413 1.00 85.75 94 THR A C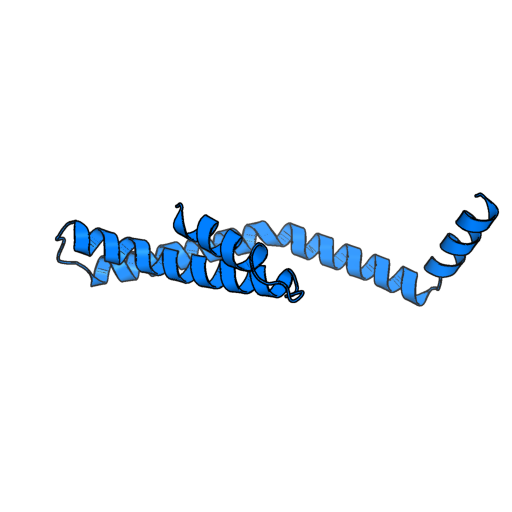 1
ATOM 695 O O . THR A 1 94 ? 17.774 3.519 -29.447 1.00 85.75 94 THR A O 1
ATOM 698 N N . GLY A 1 95 ? 15.952 4.310 -28.411 1.00 78.38 95 GLY A N 1
ATOM 699 C CA . GLY A 1 95 ? 15.109 4.336 -29.613 1.00 78.38 95 GLY A CA 1
ATOM 700 C C . GLY A 1 95 ? 14.716 2.946 -30.128 1.00 78.38 95 GLY A C 1
ATOM 701 O O . GLY A 1 95 ? 14.060 2.832 -31.163 1.00 78.38 95 GLY A O 1
ATOM 702 N N . ALA A 1 96 ? 15.054 1.883 -29.392 1.00 77.62 96 ALA A N 1
ATOM 703 C CA . ALA A 1 96 ? 14.813 0.501 -29.795 1.00 77.62 96 ALA A CA 1
ATOM 704 C C . ALA A 1 96 ? 13.321 0.203 -30.020 1.00 77.62 96 ALA A C 1
ATOM 706 O O . ALA A 1 96 ? 12.986 -0.623 -30.866 1.00 77.62 96 ALA A O 1
ATOM 707 N N . HIS A 1 97 ? 12.415 0.918 -29.339 1.00 76.12 97 HIS A N 1
ATOM 708 C CA . HIS A 1 97 ? 10.972 0.758 -29.547 1.00 76.12 97 HIS A CA 1
ATOM 709 C C . HIS A 1 97 ? 10.532 1.080 -30.990 1.00 76.12 97 HIS A C 1
ATOM 711 O O . HIS A 1 97 ? 9.635 0.420 -31.509 1.00 76.12 97 HIS A O 1
ATOM 717 N N . GLN A 1 98 ? 11.184 2.042 -31.659 1.00 73.94 98 GLN A N 1
ATOM 718 C CA . GLN A 1 98 ? 10.867 2.405 -33.047 1.00 73.94 98 GLN A CA 1
ATOM 719 C C . GLN A 1 98 ? 11.405 1.357 -34.022 1.00 73.94 98 GLN A C 1
ATOM 721 O O . GLN A 1 98 ? 10.728 0.994 -34.979 1.00 73.94 98 GLN A O 1
ATOM 726 N N . VAL A 1 99 ? 12.604 0.832 -33.748 1.00 77.25 99 VAL A N 1
ATOM 727 C CA . VAL A 1 99 ? 13.250 -0.199 -34.573 1.00 77.25 99 VAL A CA 1
ATOM 728 C C . VAL A 1 99 ? 12.457 -1.504 -34.524 1.00 77.25 99 VAL A C 1
ATOM 730 O O . VAL A 1 99 ? 12.221 -2.118 -35.559 1.00 77.25 99 VAL A O 1
ATOM 733 N N . ILE A 1 100 ? 11.983 -1.902 -33.340 1.00 77.69 100 ILE A N 1
ATOM 734 C CA .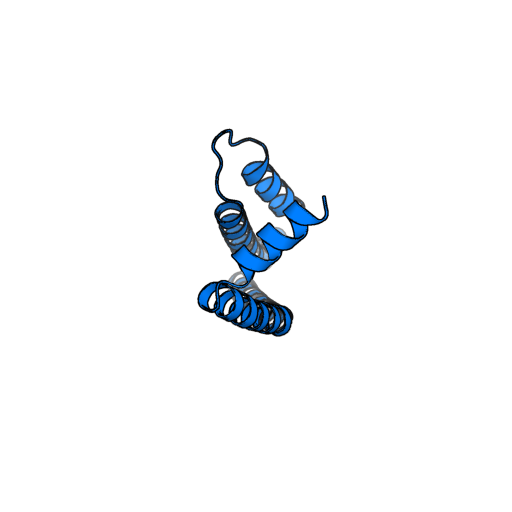 ILE A 1 100 ? 11.129 -3.086 -33.176 1.00 77.69 100 ILE A CA 1
ATOM 735 C C . ILE A 1 100 ? 9.795 -2.903 -33.914 1.00 77.69 100 ILE A C 1
ATOM 737 O O . ILE A 1 100 ? 9.351 -3.833 -34.582 1.00 77.69 100 ILE A O 1
ATOM 741 N N . GLY A 1 101 ? 9.185 -1.713 -33.847 1.00 78.06 101 GLY A N 1
ATOM 742 C CA . GLY A 1 101 ? 7.967 -1.401 -34.604 1.00 78.06 101 GLY A CA 1
ATOM 743 C C . GLY A 1 101 ? 8.162 -1.566 -36.112 1.00 78.06 101 GLY A C 1
ATOM 744 O O . GLY A 1 101 ? 7.398 -2.284 -36.752 1.00 78.06 101 GLY A O 1
ATOM 745 N N . ALA A 1 102 ? 9.246 -1.001 -36.652 1.00 77.62 102 ALA A N 1
ATOM 746 C CA . ALA A 1 102 ? 9.580 -1.117 -38.070 1.00 77.62 102 ALA A CA 1
ATOM 747 C C . ALA A 1 102 ? 9.848 -2.571 -38.507 1.00 77.62 102 ALA A C 1
ATOM 749 O O . ALA A 1 102 ? 9.432 -2.964 -39.594 1.00 77.62 102 ALA A O 1
ATOM 750 N N . PHE A 1 103 ? 10.504 -3.381 -37.663 1.00 79.50 103 PHE A N 1
ATOM 751 C CA . PHE A 1 103 ? 10.739 -4.811 -37.921 1.00 79.50 103 PHE A CA 1
ATOM 752 C C . PHE A 1 103 ? 9.446 -5.628 -37.979 1.00 79.50 103 PHE A C 1
ATOM 754 O O . PHE A 1 103 ? 9.327 -6.529 -38.807 1.00 79.50 103 PHE A O 1
ATOM 761 N N . VAL A 1 104 ? 8.483 -5.337 -37.100 1.00 82.44 104 VAL A N 1
ATOM 762 C CA . VAL A 1 104 ? 7.174 -6.006 -37.123 1.00 82.44 104 VAL A CA 1
ATOM 763 C C . VAL A 1 104 ? 6.437 -5.666 -38.413 1.00 82.44 104 VAL A C 1
ATOM 765 O O . VAL A 1 104 ? 5.924 -6.571 -39.058 1.00 82.44 104 VAL A O 1
ATOM 768 N N . GLU A 1 105 ? 6.464 -4.401 -38.824 1.00 80.44 105 GLU A N 1
ATOM 769 C CA . GLU A 1 105 ? 5.781 -3.903 -40.024 1.00 80.44 105 GLU A CA 1
ATOM 770 C C . GLU A 1 105 ? 6.392 -4.427 -41.337 1.00 80.44 105 GLU A C 1
ATOM 772 O O . GLU A 1 105 ? 5.711 -4.506 -42.352 1.00 80.44 105 GLU A O 1
ATOM 777 N N . THR A 1 106 ? 7.673 -4.820 -41.328 1.00 79.50 106 THR A N 1
ATOM 778 C CA . THR A 1 106 ? 8.318 -5.480 -42.481 1.00 79.50 106 THR A CA 1
ATOM 779 C C . THR A 1 106 ? 8.071 -6.989 -42.540 1.00 79.50 106 THR A C 1
ATOM 781 O O . THR A 1 106 ? 8.255 -7.585 -43.601 1.00 79.50 106 THR A O 1
ATOM 784 N N . LEU A 1 107 ? 7.711 -7.617 -41.417 1.00 75.25 107 LEU A N 1
ATOM 785 C CA . LEU A 1 107 ? 7.408 -9.051 -41.324 1.00 75.25 107 LEU A CA 1
ATOM 786 C C . LEU A 1 107 ? 5.907 -9.359 -41.448 1.00 75.25 107 LEU A C 1
ATOM 788 O O . LEU A 1 107 ? 5.564 -10.497 -41.773 1.00 75.25 107 LEU A O 1
ATOM 792 N N . SER A 1 108 ? 5.041 -8.385 -41.151 1.00 65.12 108 SER A N 1
ATOM 793 C CA . SER A 1 108 ? 3.583 -8.440 -41.331 1.00 65.12 108 SER A CA 1
ATOM 794 C C . SER A 1 108 ? 3.169 -8.164 -42.770 1.00 65.12 108 SER A C 1
ATOM 796 O O . SER A 1 108 ? 2.289 -8.899 -43.268 1.00 65.12 108 SER A O 1
#

Sequence (108 aa):
YLLPIVVLIWCILPTPERLSPALSAFWAAMFMSFVALTQHPLKALLRGEGDLRGAFVQGVGEWSTGMISGSRNMISIAVATGAAGIIIGTVSLTGAHQVIGAFVETLS

Secondary structure (DSSP, 8-state):
--HHHHHHHHHHSS--S---HHHHHHHHHHHHHHHHHHHHHHHHHHHT-S-HHHHHHHHHHHHHHHHHHHHHHHHHHHHHHHHHHHHHHHHHHTTHHHHHHHHHHHH-

Radius of gyration: 22.62 Å; Cα contacts (8 Å, |Δi|>4): 38; chains: 1; bounding box: 43×20×70 Å

Foldseek 3Di:
DVVLVVLLCVLPPPDPDCDDPVVSVVVSVVVVLVCLQVVQLVVCVVVVPPPSVVSNVVSVVVSVVVVVVVVVVCPVVVVVVVVVVVVVVVCVVVVVVVVVVVVVVVVD

Nearest PDB structures (foldseek):
  7ak5-assembly1_K  TM=3.901E-01  e=2.356E+00  Mus musculus
  8bqs-assembly1_AY  TM=4.515E-01  e=4.186E+00  Tetrahymena thermophila SB210

Solvent-accessible surface area (backbone atoms only — not comparable to full-atom values): 6086 Å² total; per-residue (Å²): 129,62,67,65,56,54,50,48,46,58,63,66,72,72,60,92,60,90,70,52,72,67,58,46,53,52,53,44,52,51,52,50,51,54,48,50,46,44,53,37,35,53,50,31,62,74,68,69,49,89,55,49,66,60,31,36,54,49,18,50,51,52,48,51,52,49,50,53,52,52,53,62,67,43,49,63,57,53,52,52,50,50,52,50,50,52,53,52,50,52,38,60,75,69,48,47,63,59,55,53,51,52,54,50,68,74,74,106

pLDDT: mean 77.37, std 12.77, range [49.44, 96.5]